Protein AF-A0A0P7XBF6-F1 (afdb_monomer)

Sequence (104 aa):
MYDLGLAAENCADVGATAGCHRCAEDSFLCAWSGTCLPRDKLCDGTTDCPDGLDELADKCNKTRPAPYVCPDSEFMCRSGQCIPHSWRCDHTKDCADGSDEEDC

Structure (mmCIF, N/CA/C/O backbone):
data_AF-A0A0P7XBF6-F1
#
_entry.id   AF-A0A0P7XBF6-F1
#
loop_
_atom_site.group_PDB
_atom_site.id
_atom_site.type_symbol
_atom_site.label_atom_id
_atom_site.label_alt_id
_atom_site.label_comp_id
_atom_site.label_asym_id
_atom_site.label_entity_id
_atom_site.label_seq_id
_atom_site.pdbx_PDB_ins_code
_atom_site.Cartn_x
_atom_site.Cartn_y
_atom_site.Cartn_z
_atom_site.occupancy
_atom_site.B_iso_or_equiv
_atom_site.auth_seq_id
_atom_site.auth_comp_id
_atom_site.auth_asym_id
_atom_site.auth_atom_id
_atom_site.pdbx_PDB_model_num
ATOM 1 N N . MET A 1 1 ? 6.480 22.537 -40.955 1.00 54.91 1 MET A N 1
ATOM 2 C CA . MET A 1 1 ? 6.202 21.385 -41.838 1.00 54.91 1 MET A CA 1
ATOM 3 C C . MET A 1 1 ? 7.371 20.427 -41.628 1.00 54.91 1 MET A C 1
ATOM 5 O O . MET A 1 1 ? 8.398 20.641 -42.247 1.00 54.91 1 MET A O 1
ATOM 9 N N . TYR A 1 2 ? 7.397 19.497 -40.677 1.00 43.06 2 TYR A N 1
ATOM 10 C CA . TYR A 1 2 ? 6.369 18.715 -39.970 1.00 43.06 2 TYR A CA 1
ATOM 11 C C . TYR A 1 2 ? 6.985 18.231 -38.638 1.00 43.06 2 TYR A C 1
ATOM 13 O O . TYR A 1 2 ? 8.200 18.248 -38.473 1.00 43.06 2 TYR A O 1
ATOM 21 N N . ASP A 1 3 ? 6.109 17.876 -37.714 1.00 45.88 3 ASP A N 1
ATOM 22 C CA . ASP A 1 3 ? 6.221 17.909 -36.254 1.00 45.88 3 ASP A CA 1
ATOM 23 C C . ASP A 1 3 ? 6.663 16.555 -35.631 1.00 45.88 3 ASP A C 1
ATOM 25 O O . ASP A 1 3 ? 6.643 15.534 -36.320 1.00 45.88 3 ASP A O 1
ATOM 29 N N . LEU A 1 4 ? 6.962 16.587 -34.323 1.00 47.84 4 LEU A N 1
ATOM 30 C CA . LEU A 1 4 ? 6.670 15.591 -33.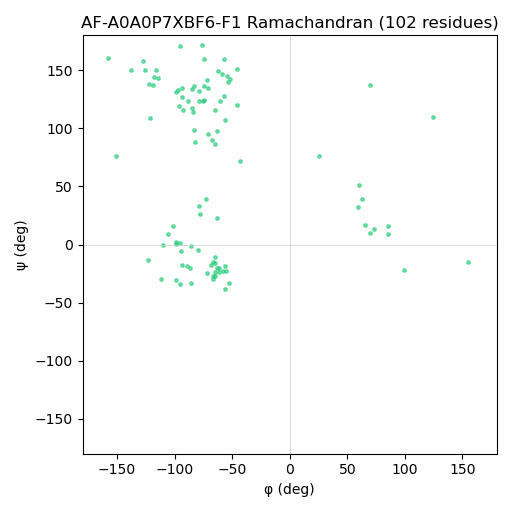269 1.00 47.84 4 LEU A CA 1
ATOM 31 C C . LEU A 1 4 ? 7.852 15.050 -32.451 1.00 47.84 4 LEU A C 1
ATOM 33 O O . LEU A 1 4 ? 8.686 14.268 -32.905 1.00 47.84 4 LEU A O 1
ATOM 37 N N . GLY A 1 5 ? 7.854 15.489 -31.189 1.00 52.62 5 GLY A N 1
ATOM 38 C CA . GLY A 1 5 ? 8.752 15.081 -30.125 1.00 52.62 5 GLY A CA 1
ATOM 39 C C . GLY A 1 5 ? 8.444 13.715 -29.517 1.00 52.62 5 GLY A C 1
ATOM 40 O O . GLY A 1 5 ? 7.424 13.091 -29.785 1.00 52.62 5 GLY A O 1
ATOM 41 N N . LEU A 1 6 ? 9.372 13.288 -28.666 1.00 49.16 6 LEU A N 1
ATOM 42 C CA . LEU A 1 6 ? 9.233 12.188 -27.718 1.00 49.16 6 LEU A CA 1
ATOM 43 C C . LEU A 1 6 ? 10.146 12.507 -26.531 1.00 49.16 6 LEU A C 1
ATOM 45 O O . LEU A 1 6 ? 11.253 11.987 -26.400 1.00 49.16 6 LEU A O 1
ATOM 49 N N . ALA A 1 7 ? 9.691 13.435 -25.692 1.00 41.41 7 ALA A N 1
ATOM 50 C CA . ALA A 1 7 ? 10.068 13.411 -24.291 1.00 41.41 7 ALA A CA 1
ATOM 51 C C . ALA A 1 7 ? 9.090 12.455 -23.601 1.00 41.41 7 ALA A C 1
ATOM 53 O O . ALA A 1 7 ? 7.893 12.487 -23.872 1.00 41.41 7 ALA A O 1
ATOM 54 N N . ALA A 1 8 ? 9.612 11.558 -22.771 1.00 48.16 8 ALA A N 1
ATOM 55 C CA . ALA A 1 8 ? 8.820 10.650 -21.959 1.00 48.16 8 ALA A CA 1
ATOM 56 C C . ALA A 1 8 ? 7.970 11.461 -20.967 1.00 48.16 8 ALA A C 1
ATOM 58 O O . ALA A 1 8 ? 8.459 11.903 -19.929 1.00 48.16 8 ALA A O 1
ATOM 59 N N . GLU A 1 9 ? 6.710 11.699 -21.312 1.00 45.78 9 GLU A N 1
ATOM 60 C CA . GLU A 1 9 ? 5.757 12.407 -20.464 1.00 45.78 9 GLU A CA 1
ATOM 61 C C . GLU A 1 9 ? 4.928 11.377 -19.684 1.00 45.78 9 GLU A C 1
ATOM 63 O O . GLU A 1 9 ? 4.268 10.507 -20.252 1.00 45.78 9 GLU A O 1
ATOM 68 N N . ASN A 1 10 ? 5.025 11.438 -18.353 1.00 47.53 10 ASN A N 1
ATOM 69 C CA . ASN A 1 10 ? 4.352 10.537 -17.419 1.00 47.53 10 ASN A CA 1
ATOM 70 C C . ASN A 1 10 ? 2.821 10.547 -17.628 1.00 47.53 10 ASN A C 1
ATOM 72 O O . ASN A 1 10 ? 2.199 11.603 -17.522 1.00 47.53 10 ASN A O 1
ATOM 76 N N . CYS A 1 11 ? 2.199 9.365 -17.792 1.00 52.47 11 CYS A N 1
ATOM 77 C CA . CYS A 1 11 ? 0.734 9.139 -17.874 1.00 52.47 11 CYS A CA 1
ATOM 78 C C . CYS A 1 11 ? -0.054 9.524 -16.587 1.00 52.47 11 CYS A C 1
ATOM 80 O O . CYS A 1 11 ? -1.146 9.010 -16.354 1.00 52.47 11 CYS A O 1
ATOM 82 N N . ALA A 1 12 ? 0.475 10.401 -15.731 1.00 50.81 12 ALA A N 1
ATOM 83 C CA . ALA A 1 12 ? -0.196 10.870 -14.521 1.00 50.81 12 ALA A CA 1
ATOM 84 C C . ALA A 1 12 ? -0.986 12.179 -14.715 1.00 50.81 12 ALA A C 1
ATOM 86 O O . ALA A 1 12 ? -1.841 12.462 -13.883 1.00 50.81 12 ALA A O 1
ATOM 87 N N . ASP A 1 13 ? -0.741 12.955 -15.784 1.00 49.16 13 ASP A N 1
ATOM 88 C CA . ASP A 1 13 ? -1.218 14.355 -15.831 1.00 49.16 13 ASP A CA 1
ATOM 89 C C . ASP A 1 13 ? -2.118 14.737 -17.020 1.00 49.16 13 ASP A C 1
ATOM 91 O O . ASP A 1 13 ? -2.790 15.762 -16.975 1.00 49.16 13 ASP A O 1
ATOM 95 N N . VAL A 1 14 ? -2.218 13.931 -18.082 1.00 49.31 14 VAL A N 1
ATOM 96 C CA . VAL A 1 14 ? -3.012 14.322 -19.262 1.00 49.31 14 VAL A CA 1
ATOM 97 C C . VAL A 1 14 ? -4.106 13.305 -19.527 1.00 49.31 14 VAL A C 1
ATOM 99 O O . VAL A 1 14 ? -3.859 12.174 -19.945 1.00 49.31 14 VAL A O 1
ATOM 102 N N . GLY A 1 15 ? -5.342 13.730 -19.263 1.00 52.28 15 GLY A N 1
ATOM 103 C CA . GLY A 1 15 ? -6.549 12.974 -19.554 1.00 52.28 15 GLY A CA 1
ATOM 104 C C . GLY A 1 15 ? -6.517 12.385 -20.963 1.00 52.28 15 GLY A C 1
ATOM 105 O O . GLY A 1 15 ? -6.415 13.111 -21.946 1.00 52.28 15 GLY A O 1
ATOM 106 N N . ALA A 1 16 ? -6.598 11.054 -21.011 1.00 54.88 16 ALA A N 1
ATOM 107 C CA . ALA A 1 16 ? -7.017 10.231 -22.141 1.00 54.88 16 ALA A CA 1
ATOM 108 C C . ALA A 1 16 ? -6.818 10.861 -23.536 1.00 54.88 16 ALA A C 1
ATOM 110 O O . ALA A 1 16 ? -7.784 11.257 -24.187 1.00 54.88 16 ALA A O 1
ATOM 111 N N . THR A 1 17 ? -5.584 10.887 -24.040 1.00 47.22 17 THR A N 1
ATOM 112 C CA . THR A 1 17 ? -5.341 10.996 -25.487 1.00 47.22 17 THR A CA 1
ATOM 113 C C . THR A 1 17 ? -4.600 9.760 -25.994 1.00 47.22 17 THR A C 1
ATOM 115 O O . THR A 1 17 ? -3.862 9.097 -25.265 1.00 47.22 17 THR A O 1
ATOM 118 N N . ALA A 1 18 ? -4.951 9.366 -27.218 1.00 53.56 18 ALA A N 1
ATOM 119 C CA . ALA A 1 18 ? -4.685 8.065 -27.817 1.00 53.56 18 ALA A CA 1
ATOM 120 C C . ALA A 1 18 ? -3.184 7.720 -27.829 1.00 53.56 18 ALA A C 1
ATOM 122 O O . ALA A 1 18 ? -2.422 8.284 -28.607 1.00 53.56 18 ALA A O 1
ATOM 123 N N . GLY A 1 19 ?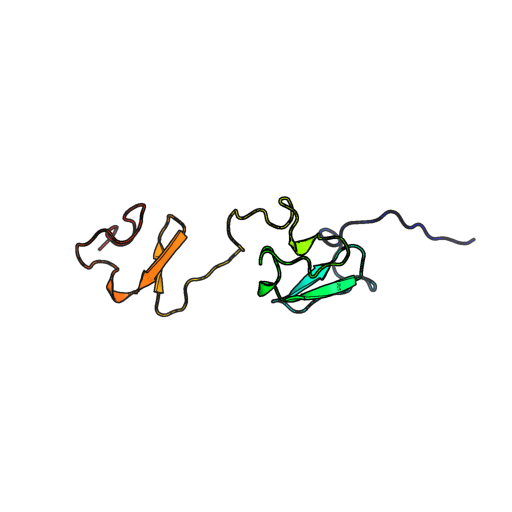 -2.780 6.786 -26.960 1.00 50.34 19 GLY A N 1
ATOM 124 C CA . GLY A 1 19 ? -1.391 6.332 -26.831 1.00 50.34 19 GLY A CA 1
ATOM 125 C C . GLY A 1 19 ? -1.018 5.753 -25.462 1.00 50.34 19 GLY A C 1
ATOM 126 O O . GLY A 1 19 ? -0.010 5.065 -25.362 1.00 50.34 19 GLY A O 1
ATOM 127 N N . CYS A 1 20 ? -1.825 5.967 -24.414 1.00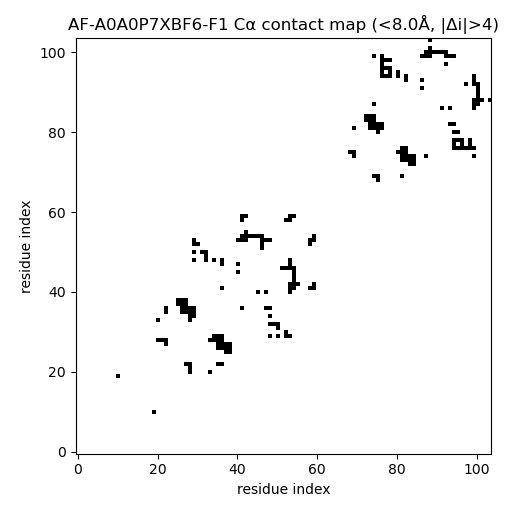 50.22 20 CYS A N 1
ATOM 128 C CA . CYS A 1 20 ? -1.563 5.369 -23.100 1.00 50.22 20 CYS A CA 1
ATOM 129 C C . CYS A 1 20 ? -2.124 3.933 -23.051 1.00 50.22 20 CYS A C 1
ATOM 131 O O . CYS A 1 20 ? -3.336 3.715 -23.139 1.00 50.22 20 CYS A O 1
ATOM 133 N N . HIS A 1 21 ? -1.230 2.949 -22.944 1.00 54.88 21 HIS A N 1
ATOM 134 C CA . HIS A 1 21 ? -1.569 1.538 -22.779 1.00 54.88 21 HIS A CA 1
ATOM 135 C C . HIS A 1 21 ? -2.127 1.336 -21.362 1.00 54.88 21 HIS A C 1
ATOM 137 O O . HIS A 1 21 ? -1.380 1.257 -20.390 1.00 54.88 21 HIS A O 1
ATOM 143 N N . ARG A 1 22 ? -3.457 1.372 -21.219 1.00 55.88 22 ARG A N 1
ATOM 144 C CA . ARG A 1 22 ? -4.126 1.210 -19.922 1.00 55.88 22 ARG A CA 1
ATOM 145 C C . ARG A 1 22 ? -4.298 -0.274 -19.628 1.00 55.88 22 ARG A C 1
ATOM 147 O O . ARG A 1 22 ? -5.002 -0.967 -20.357 1.00 55.88 22 ARG A O 1
ATOM 154 N N . CYS A 1 23 ? -3.671 -0.725 -18.552 1.00 65.62 23 CYS A N 1
ATOM 155 C CA . CYS A 1 23 ? -3.939 -2.028 -17.962 1.00 65.62 23 CYS A CA 1
ATOM 156 C C . CYS A 1 23 ? -5.289 -1.996 -17.209 1.00 65.62 23 CYS A C 1
ATOM 158 O O . CYS A 1 23 ? -5.803 -0.915 -16.904 1.00 65.62 23 CYS A O 1
ATOM 160 N N . ALA A 1 24 ? -5.893 -3.163 -16.970 1.00 67.44 24 ALA A N 1
ATOM 161 C CA . ALA A 1 24 ? -7.114 -3.308 -16.172 1.00 67.44 24 ALA A CA 1
ATOM 162 C C . ALA A 1 24 ? -6.933 -2.739 -14.749 1.00 67.44 24 ALA A C 1
ATOM 164 O O . ALA A 1 24 ? -5.801 -2.592 -14.289 1.00 67.44 24 ALA A O 1
ATOM 165 N N . GLU A 1 25 ? -8.028 -2.413 -14.052 1.00 62.53 25 GLU A N 1
ATOM 166 C CA . GLU A 1 25 ? -7.998 -1.729 -12.740 1.00 62.53 25 GLU A CA 1
ATOM 167 C C . GLU A 1 25 ? -7.153 -2.455 -11.669 1.00 62.53 25 GLU A C 1
ATOM 169 O O . GLU A 1 25 ? -6.626 -1.830 -10.749 1.00 62.53 25 GLU A O 1
ATOM 174 N N . ASP A 1 26 ? -6.953 -3.759 -11.829 1.00 65.25 26 ASP A N 1
ATOM 175 C CA . ASP A 1 26 ? -6.176 -4.667 -10.988 1.00 65.25 26 ASP A CA 1
ATOM 176 C C . ASP A 1 26 ? -4.783 -5.004 -11.553 1.00 65.25 26 ASP A C 1
ATOM 178 O O . ASP A 1 26 ? -4.128 -5.938 -11.092 1.00 65.25 26 ASP A O 1
ATOM 182 N N . SER A 1 27 ? -4.284 -4.233 -12.521 1.00 71.88 27 SER A N 1
ATOM 183 C CA . SER A 1 27 ? -2.993 -4.470 -13.176 1.00 71.88 27 SER A CA 1
ATOM 184 C C . SER A 1 27 ? -2.189 -3.184 -13.382 1.00 71.88 27 SER A C 1
ATOM 186 O O . SER A 1 27 ? -2.731 -2.086 -13.505 1.00 71.88 27 SER A O 1
ATOM 188 N N . PHE A 1 28 ? -0.866 -3.306 -13.379 1.00 75.44 28 PHE A N 1
ATOM 189 C CA . PHE A 1 28 ? 0.082 -2.214 -13.550 1.00 75.44 28 PHE A CA 1
ATOM 190 C C . PHE A 1 28 ? 0.901 -2.408 -14.826 1.00 75.44 28 PHE A C 1
ATOM 192 O O . PHE A 1 28 ? 1.141 -3.527 -15.274 1.00 75.44 28 PHE A O 1
ATOM 199 N N . LEU A 1 29 ? 1.319 -1.295 -15.420 1.00 76.44 29 LEU A N 1
ATOM 200 C CA . LEU A 1 29 ? 2.112 -1.286 -16.642 1.00 76.44 29 LEU A CA 1
ATOM 201 C C . LEU A 1 29 ? 3.602 -1.222 -16.294 1.00 76.44 29 LEU A C 1
ATOM 203 O O . LEU A 1 29 ? 4.036 -0.290 -15.609 1.00 76.44 29 LEU A O 1
ATOM 207 N N . CYS A 1 30 ? 4.399 -2.142 -16.830 1.00 82.44 30 CYS A N 1
ATOM 208 C CA . CYS A 1 30 ? 5.848 -1.989 -16.879 1.00 82.44 30 CYS A CA 1
ATOM 209 C C . CYS A 1 30 ? 6.182 -0.790 -17.788 1.00 82.44 30 CYS A C 1
ATOM 211 O O . CYS A 1 30 ? 5.881 -0.801 -18.985 1.00 82.44 30 CYS A O 1
ATOM 213 N N . ALA A 1 31 ? 6.782 0.263 -17.225 1.00 72.44 31 ALA A N 1
ATOM 214 C CA . ALA A 1 31 ? 6.861 1.582 -17.864 1.00 72.44 31 ALA A CA 1
ATOM 215 C C . ALA A 1 31 ? 7.630 1.608 -19.200 1.00 72.44 31 ALA A C 1
ATOM 217 O O . ALA A 1 31 ? 7.391 2.496 -20.014 1.00 72.44 31 ALA A O 1
ATOM 218 N N . TRP A 1 32 ? 8.527 0.647 -19.434 1.00 63.16 32 TRP A N 1
ATOM 219 C CA . TRP A 1 32 ? 9.374 0.602 -20.631 1.00 63.16 32 TRP A CA 1
ATOM 220 C C . TRP A 1 32 ? 9.045 -0.552 -21.573 1.00 63.16 32 TRP A C 1
ATOM 222 O O . TRP A 1 32 ? 9.231 -0.427 -22.781 1.00 63.16 32 TRP A O 1
ATOM 232 N N . SER A 1 33 ? 8.548 -1.672 -21.046 1.00 70.12 33 SER A N 1
ATOM 233 C CA . SER A 1 33 ? 8.184 -2.833 -21.863 1.00 70.12 33 SER A CA 1
ATOM 234 C C . SER A 1 33 ? 6.739 -2.792 -22.355 1.00 70.12 33 SER A C 1
ATOM 236 O O . SER A 1 33 ? 6.405 -3.489 -23.309 1.00 70.12 33 SER A O 1
ATOM 238 N N . GLY A 1 34 ? 5.881 -1.975 -21.731 1.00 71.56 34 GLY A N 1
ATOM 239 C CA . GLY A 1 34 ? 4.462 -1.897 -22.071 1.00 71.56 34 GLY A CA 1
ATOM 240 C C . GLY A 1 34 ? 3.665 -3.146 -21.676 1.00 71.56 34 GLY A C 1
ATOM 241 O O . GLY A 1 34 ? 2.508 -3.273 -22.070 1.00 71.56 34 GLY A O 1
ATOM 242 N N . THR A 1 35 ? 4.258 -4.065 -20.909 1.00 78.88 35 THR A N 1
ATOM 243 C CA . THR A 1 35 ? 3.582 -5.268 -20.411 1.00 78.88 35 THR A CA 1
ATOM 244 C C . THR A 1 35 ? 2.698 -4.922 -19.218 1.00 78.88 35 THR A C 1
ATOM 246 O O . THR A 1 35 ? 3.144 -4.256 -18.285 1.00 78.88 35 THR A O 1
ATOM 249 N N . CYS A 1 36 ? 1.453 -5.395 -19.237 1.00 81.44 36 CYS A N 1
ATOM 250 C CA . CYS A 1 36 ? 0.546 -5.316 -18.098 1.00 81.44 36 CYS A CA 1
ATOM 251 C C . CYS A 1 36 ? 0.722 -6.538 -17.200 1.00 81.44 36 CYS A C 1
ATOM 253 O O . CYS A 1 36 ? 0.549 -7.670 -17.652 1.00 81.44 36 CYS A O 1
ATOM 255 N N . LEU A 1 37 ? 1.022 -6.302 -15.932 1.00 78.81 37 LEU A N 1
ATOM 256 C CA . LEU A 1 37 ? 1.139 -7.327 -14.907 1.00 78.81 37 LEU A CA 1
ATOM 257 C C . LEU A 1 37 ? 0.036 -7.136 -13.861 1.00 78.81 37 LEU A C 1
ATOM 259 O O . LEU A 1 37 ? -0.315 -5.997 -13.555 1.00 78.81 37 LEU A O 1
ATOM 263 N N . PRO A 1 38 ? -0.542 -8.211 -13.307 1.00 81.06 38 PRO A N 1
ATOM 264 C CA . PRO A 1 38 ? -1.497 -8.083 -12.214 1.00 81.06 38 PRO A CA 1
ATOM 265 C C . PRO A 1 38 ? -0.828 -7.450 -10.994 1.00 81.06 38 PRO A C 1
ATOM 267 O O . PRO A 1 38 ? 0.360 -7.648 -10.759 1.00 81.06 38 PRO A O 1
ATOM 270 N N . ARG A 1 39 ? -1.588 -6.709 -10.186 1.00 73.94 39 ARG A N 1
ATOM 271 C CA . ARG A 1 39 ? -1.082 -6.064 -8.962 1.00 73.94 39 ARG A CA 1
ATOM 272 C C . ARG A 1 39 ? -0.477 -7.052 -7.965 1.00 73.94 39 ARG A C 1
ATOM 274 O O . ARG A 1 39 ? 0.375 -6.642 -7.190 1.00 73.94 39 ARG A O 1
ATOM 281 N N . ASP A 1 40 ? -0.860 -8.323 -8.031 1.00 76.75 40 ASP A N 1
ATOM 282 C CA . ASP A 1 40 ? -0.276 -9.407 -7.232 1.00 76.75 40 ASP A CA 1
ATOM 283 C C . ASP A 1 40 ? 1.184 -9.716 -7.588 1.00 76.75 40 ASP A C 1
ATOM 285 O O . ASP A 1 40 ? 1.855 -10.392 -6.820 1.00 76.75 40 ASP A O 1
ATOM 289 N N . LYS A 1 41 ? 1.664 -9.228 -8.740 1.00 84.44 41 LYS A N 1
ATOM 290 C CA . LYS A 1 41 ? 3.067 -9.300 -9.172 1.00 84.44 41 LYS A CA 1
ATOM 291 C C . LYS A 1 41 ? 3.865 -8.039 -8.834 1.00 84.44 41 LYS A C 1
ATOM 293 O O . LYS A 1 41 ? 5.030 -7.940 -9.178 1.00 84.44 41 LYS A O 1
ATOM 298 N N . LEU A 1 42 ? 3.251 -7.042 -8.190 1.00 82.69 42 LEU A N 1
ATOM 299 C CA . LEU A 1 42 ? 4.020 -5.947 -7.597 1.00 82.69 42 LEU A CA 1
ATOM 300 C C . LEU A 1 42 ? 4.612 -6.431 -6.285 1.00 82.69 42 LEU A C 1
ATOM 302 O O . LEU A 1 42 ? 3.863 -6.756 -5.360 1.00 82.69 42 LEU A O 1
ATOM 306 N N . CYS A 1 43 ? 5.933 -6.337 -6.157 1.00 81.62 43 CYS A N 1
ATOM 307 C CA . CYS A 1 43 ? 6.632 -6.601 -4.902 1.00 81.62 43 CYS A CA 1
ATOM 308 C C . CYS A 1 43 ? 6.405 -8.017 -4.372 1.00 81.62 43 CYS A C 1
ATOM 310 O O . CYS A 1 43 ? 6.342 -8.213 -3.148 1.00 81.62 43 CYS A O 1
ATOM 312 N N . ASP A 1 44 ? 6.228 -8.973 -5.279 1.00 82.44 44 ASP A N 1
ATOM 313 C CA . ASP A 1 44 ? 6.006 -10.378 -4.963 1.00 82.44 44 ASP A CA 1
ATOM 314 C C . ASP A 1 44 ? 7.330 -11.140 -4.774 1.00 82.44 44 ASP A C 1
ATOM 316 O O . ASP A 1 44 ? 7.343 -12.310 -4.383 1.00 82.44 44 ASP A O 1
ATOM 320 N N . GLY A 1 45 ? 8.453 -10.438 -4.953 1.00 79.44 45 GLY A N 1
ATOM 321 C CA . GLY A 1 45 ? 9.803 -10.957 -4.815 1.00 79.44 45 GLY A CA 1
ATOM 322 C C . GLY A 1 45 ? 10.313 -11.619 -6.089 1.00 79.44 45 GLY A C 1
ATOM 323 O O . GLY A 1 45 ? 11.377 -12.247 -6.054 1.00 79.44 45 GLY A O 1
ATOM 324 N N . THR A 1 46 ? 9.585 -11.498 -7.200 1.00 85.25 46 THR A N 1
ATOM 325 C CA . THR A 1 46 ? 9.979 -12.006 -8.507 1.00 85.25 46 THR A CA 1
ATOM 326 C C . THR A 1 46 ? 10.029 -10.883 -9.530 1.00 85.25 46 THR A C 1
ATOM 328 O O . THR A 1 46 ? 9.202 -9.992 -9.565 1.00 85.25 46 THR A O 1
ATOM 331 N N . THR A 1 47 ? 11.066 -10.901 -10.363 1.00 89.06 47 THR A N 1
ATOM 332 C CA . THR A 1 47 ? 11.215 -9.933 -11.450 1.00 89.06 47 THR A CA 1
ATOM 333 C C . THR A 1 47 ? 10.378 -10.396 -12.639 1.00 89.06 47 THR A C 1
ATOM 335 O O . THR A 1 47 ? 10.867 -11.134 -13.497 1.00 89.06 47 THR A O 1
ATOM 338 N N . ASP A 1 48 ? 9.110 -10.002 -12.666 1.00 87.62 48 ASP A N 1
ATOM 339 C CA . ASP A 1 48 ? 8.178 -10.226 -13.769 1.00 87.62 48 ASP A CA 1
ATOM 340 C C . ASP A 1 48 ? 8.290 -9.128 -14.837 1.00 87.62 48 ASP A C 1
ATOM 342 O O . ASP A 1 48 ? 8.150 -9.408 -16.035 1.00 87.62 48 ASP A O 1
ATOM 346 N N . CYS A 1 49 ? 8.587 -7.880 -14.453 1.00 86.44 49 CYS A N 1
ATOM 347 C CA . CYS A 1 49 ? 8.968 -6.861 -15.428 1.00 86.44 49 CYS A CA 1
ATOM 348 C C . CYS A 1 49 ? 10.411 -7.117 -15.908 1.00 86.44 49 CYS A C 1
ATOM 350 O O . CYS A 1 49 ? 11.312 -7.327 -15.099 1.00 86.44 49 CYS A O 1
ATOM 352 N N . PRO A 1 50 ? 10.702 -7.013 -17.217 1.00 83.19 50 PRO A N 1
ATOM 353 C CA . PRO A 1 50 ? 12.054 -7.225 -17.751 1.00 83.19 50 PRO A CA 1
ATOM 354 C C . PRO A 1 50 ? 13.089 -6.210 -17.233 1.00 83.19 50 PRO A C 1
ATOM 356 O O . PRO A 1 50 ? 14.291 -6.457 -17.290 1.00 83.19 50 PRO A O 1
ATOM 359 N N . ASP A 1 51 ? 12.622 -5.067 -16.741 1.00 79.44 51 ASP A N 1
ATOM 360 C CA . ASP A 1 51 ? 13.377 -3.992 -16.107 1.00 79.44 51 ASP A CA 1
ATOM 361 C C . ASP A 1 51 ? 13.338 -4.037 -14.566 1.00 79.44 51 ASP A C 1
ATOM 363 O O . ASP A 1 51 ? 13.945 -3.184 -13.921 1.00 79.44 51 ASP A O 1
ATOM 367 N N . GLY A 1 52 ? 12.651 -5.018 -13.965 1.00 81.75 52 GLY A N 1
ATOM 368 C CA . GLY A 1 52 ? 12.515 -5.162 -12.508 1.00 81.75 52 GLY A CA 1
ATOM 369 C C . GLY A 1 52 ? 11.735 -4.041 -11.835 1.00 81.75 52 GLY A C 1
ATOM 370 O O . GLY A 1 52 ? 11.844 -3.846 -10.627 1.00 81.75 52 GLY A O 1
ATOM 371 N N . LEU A 1 53 ? 10.976 -3.271 -12.620 1.00 80.62 53 LEU A N 1
ATOM 372 C CA . LEU A 1 53 ? 10.244 -2.094 -12.160 1.00 80.62 53 LEU A CA 1
ATOM 373 C C . LEU A 1 53 ? 9.133 -2.450 -11.159 1.00 80.62 53 LEU A C 1
ATOM 375 O O . LEU A 1 53 ? 8.787 -1.644 -10.301 1.00 80.62 53 LEU A O 1
ATOM 379 N N . ASP A 1 54 ? 8.614 -3.664 -11.261 1.00 81.12 54 ASP A N 1
ATOM 380 C CA . ASP A 1 54 ? 7.687 -4.315 -10.341 1.00 81.12 54 ASP A CA 1
ATOM 381 C C . ASP A 1 54 ? 8.267 -4.595 -8.948 1.00 81.12 54 ASP A C 1
ATOM 383 O O . ASP A 1 54 ? 7.514 -4.633 -7.978 1.00 81.12 54 ASP A O 1
ATOM 387 N N . GLU A 1 55 ? 9.592 -4.699 -8.836 1.00 85.56 55 GLU A N 1
ATOM 388 C CA . GLU A 1 55 ? 10.324 -4.985 -7.593 1.00 85.56 55 GLU A CA 1
ATOM 389 C C . GLU A 1 55 ? 11.136 -3.782 -7.070 1.00 85.56 55 GLU A C 1
ATOM 391 O O . GLU A 1 55 ? 11.791 -3.847 -6.025 1.00 85.56 55 GLU A O 1
ATOM 396 N N . LEU A 1 56 ? 11.111 -2.643 -7.771 1.00 83.44 56 LEU A N 1
ATOM 397 C CA . LEU A 1 56 ? 11.818 -1.433 -7.345 1.00 83.44 56 LEU A CA 1
ATOM 398 C C . LEU A 1 56 ? 11.151 -0.800 -6.126 1.00 83.44 56 LEU A C 1
ATOM 400 O O . LEU A 1 56 ? 9.949 -0.562 -6.128 1.00 83.44 56 LEU A O 1
ATOM 404 N N . ALA A 1 57 ? 11.946 -0.398 -5.131 1.00 70.50 57 ALA A N 1
ATOM 405 C CA . ALA A 1 57 ? 11.469 0.244 -3.899 1.00 70.50 57 ALA A CA 1
ATOM 406 C C . ALA A 1 57 ? 10.557 1.468 -4.135 1.00 70.50 57 ALA A C 1
ATOM 408 O O . ALA A 1 57 ? 9.621 1.686 -3.372 1.00 70.50 57 ALA A O 1
ATOM 409 N N . ASP A 1 58 ? 10.784 2.230 -5.209 1.00 73.12 58 ASP A N 1
ATOM 410 C CA . ASP A 1 58 ? 9.969 3.400 -5.565 1.00 73.12 58 ASP A CA 1
ATOM 411 C C . ASP A 1 58 ? 8.570 3.031 -6.096 1.00 73.12 58 ASP A C 1
ATOM 413 O O . ASP A 1 58 ? 7.637 3.832 -5.998 1.00 73.12 58 ASP A O 1
ATOM 417 N N . LYS A 1 59 ? 8.402 1.822 -6.650 1.00 73.12 59 LYS A N 1
ATOM 418 C CA . LYS A 1 59 ? 7.100 1.256 -7.059 1.00 73.12 59 LYS A CA 1
ATOM 419 C C . LYS A 1 59 ? 6.494 0.370 -5.987 1.00 73.12 59 LYS A C 1
ATOM 421 O O . LYS A 1 59 ? 5.290 0.419 -5.761 1.00 73.12 59 LYS A O 1
ATOM 426 N N . CYS A 1 60 ? 7.357 -0.320 -5.259 1.00 73.56 60 CYS A N 1
ATOM 427 C CA . CYS A 1 60 ? 7.090 -1.007 -4.015 1.00 73.56 60 CYS A CA 1
ATOM 428 C C . CYS A 1 60 ? 7.022 -0.079 -2.820 1.00 73.56 60 CYS A C 1
ATOM 430 O O . CYS A 1 60 ? 7.282 -0.533 -1.709 1.00 73.56 60 CYS A O 1
ATOM 432 N N . ASN A 1 61 ? 6.683 1.198 -2.999 1.00 67.69 61 ASN A N 1
ATOM 433 C CA . ASN A 1 61 ? 6.546 2.105 -1.875 1.00 67.69 61 ASN A CA 1
ATOM 434 C C . ASN A 1 61 ? 5.322 1.660 -1.056 1.00 67.69 61 ASN A C 1
ATOM 436 O O . ASN A 1 61 ? 4.180 2.021 -1.340 1.00 67.69 61 ASN A O 1
ATOM 440 N N . LYS A 1 62 ? 5.581 0.768 -0.090 1.00 55.97 62 LYS A N 1
ATOM 441 C CA . LYS A 1 62 ? 4.626 0.003 0.721 1.00 55.97 62 LYS A CA 1
ATOM 442 C C . LYS A 1 62 ? 3.917 0.880 1.747 1.00 55.97 62 LYS A C 1
ATOM 444 O O . LYS A 1 62 ? 3.646 0.428 2.856 1.00 55.97 62 LYS A O 1
ATOM 449 N N . THR A 1 63 ? 3.540 2.106 1.414 1.00 48.03 63 THR A N 1
ATOM 450 C CA . THR A 1 63 ? 2.715 2.946 2.298 1.00 48.03 63 THR A CA 1
ATOM 451 C C . THR A 1 63 ? 1.233 2.546 2.236 1.00 48.03 63 THR A C 1
ATOM 453 O O . THR A 1 63 ? 0.345 3.366 2.430 1.00 48.03 63 THR A O 1
ATOM 456 N N . ARG A 1 64 ? 0.994 1.243 2.032 1.00 50.78 64 ARG A N 1
ATOM 457 C CA . ARG A 1 64 ? -0.223 0.541 1.611 1.00 50.78 64 ARG A CA 1
ATOM 458 C C . ARG A 1 64 ? -0.648 0.773 0.162 1.00 50.78 64 ARG A C 1
ATOM 460 O O . ARG A 1 64 ? -0.679 1.910 -0.301 1.00 50.78 64 ARG A O 1
ATOM 467 N N . PRO A 1 65 ? -1.068 -0.294 -0.542 1.00 56.69 65 PRO A N 1
ATOM 468 C CA . PRO A 1 65 ? -1.862 -0.118 -1.745 1.00 56.69 65 PRO A CA 1
ATOM 469 C C . PRO A 1 65 ? -3.155 0.611 -1.349 1.00 56.69 65 PRO A C 1
ATOM 471 O O . PRO A 1 65 ? -3.869 0.170 -0.451 1.00 56.69 65 PRO A O 1
ATOM 474 N N . ALA A 1 66 ? -3.444 1.753 -1.969 1.00 51.06 66 ALA A N 1
AT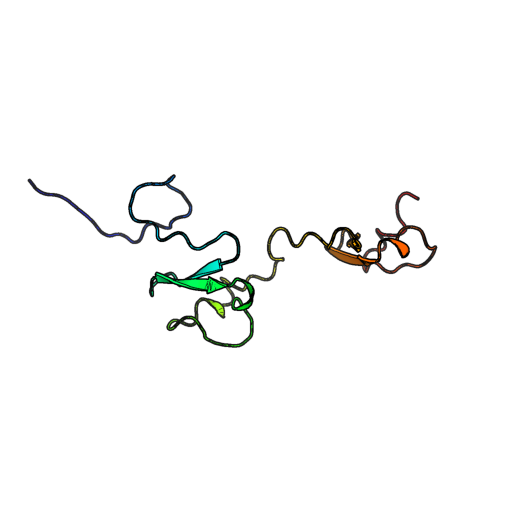OM 475 C CA . ALA A 1 66 ? -4.724 2.426 -1.786 1.00 51.06 66 ALA A CA 1
ATOM 476 C C . ALA A 1 66 ? -5.792 1.802 -2.712 1.00 51.06 66 ALA A C 1
ATOM 478 O O . ALA A 1 66 ? -5.494 1.606 -3.892 1.00 51.06 66 ALA A O 1
ATOM 479 N N . PRO A 1 67 ? -7.024 1.553 -2.229 1.00 52.16 67 PRO A N 1
ATOM 480 C CA . PRO A 1 67 ? -7.387 1.275 -0.848 1.00 52.16 67 PRO A CA 1
ATOM 481 C C . PRO A 1 67 ? -7.370 -0.246 -0.648 1.00 52.16 67 PRO A C 1
ATOM 483 O O . PRO A 1 67 ? -8.173 -0.967 -1.234 1.00 52.16 67 PRO A O 1
ATOM 486 N N . TYR A 1 68 ? -6.476 -0.762 0.191 1.00 61.03 68 TYR A N 1
ATOM 487 C CA . TYR A 1 68 ? -6.724 -2.050 0.829 1.00 61.03 68 TYR A CA 1
ATOM 488 C C . TYR A 1 68 ? -7.933 -1.853 1.737 1.00 61.03 68 TYR A C 1
ATOM 490 O O . TYR A 1 68 ? -7.782 -1.447 2.883 1.00 61.03 68 TYR A O 1
ATOM 498 N N . VAL A 1 69 ? -9.126 -2.006 1.167 1.00 65.69 69 VAL A N 1
ATOM 499 C CA . VAL A 1 69 ? -10.383 -2.121 1.894 1.00 65.69 69 VAL A CA 1
ATOM 500 C C . VAL A 1 69 ? -10.378 -3.534 2.447 1.00 65.69 69 VAL A C 1
ATOM 502 O O . VAL A 1 69 ? -10.188 -4.488 1.689 1.00 65.69 69 VAL A O 1
ATOM 505 N N . CYS A 1 70 ? -10.517 -3.665 3.764 1.00 75.56 70 CYS A N 1
ATOM 506 C CA . CYS A 1 70 ? -10.746 -4.976 4.347 1.00 75.56 70 CYS A CA 1
ATOM 507 C C . CYS A 1 70 ? -11.973 -5.601 3.658 1.00 75.56 70 CYS A C 1
ATOM 509 O O . CYS A 1 70 ? -12.892 -4.863 3.300 1.00 75.56 70 CYS A O 1
ATOM 511 N N . PRO A 1 71 ? -12.011 -6.924 3.444 1.00 77.31 71 PRO A N 1
ATOM 512 C CA . PRO A 1 71 ? -13.231 -7.609 3.027 1.00 77.31 71 PRO A CA 1
ATOM 513 C C . PRO A 1 71 ? -14.432 -7.139 3.861 1.00 77.31 71 PRO A C 1
ATOM 515 O O . PRO A 1 71 ? -14.257 -6.823 5.033 1.00 77.31 71 PRO A O 1
ATOM 518 N N . ASP A 1 72 ? -15.656 -7.154 3.325 1.00 77.38 72 ASP A N 1
ATOM 519 C CA . ASP A 1 72 ? -16.857 -6.717 4.073 1.00 77.38 72 ASP A CA 1
ATOM 520 C C . ASP A 1 72 ? -17.073 -7.474 5.405 1.00 77.38 72 ASP A C 1
ATOM 522 O O . ASP A 1 72 ? -17.797 -7.018 6.288 1.00 77.38 72 ASP A O 1
ATOM 526 N N . SER A 1 73 ? -16.446 -8.644 5.565 1.00 83.50 73 SER A N 1
ATOM 527 C CA . SER A 1 73 ? -16.434 -9.435 6.801 1.00 83.50 73 SER A CA 1
ATOM 528 C C . SER A 1 73 ? -15.440 -8.947 7.867 1.00 83.50 73 SER A C 1
ATOM 530 O O . SER A 1 73 ? -15.393 -9.504 8.966 1.00 83.50 73 SER A O 1
ATOM 532 N N . GLU A 1 74 ? -14.626 -7.947 7.552 1.00 89.75 74 GLU A N 1
ATOM 533 C CA . GLU A 1 74 ? -13.509 -7.469 8.358 1.00 89.75 74 GLU A CA 1
ATOM 534 C C . GLU A 1 74 ? -13.608 -5.959 8.628 1.00 89.75 74 GLU A C 1
ATOM 536 O O . GLU A 1 74 ? -14.140 -5.173 7.846 1.00 89.75 74 GLU A O 1
ATOM 541 N N . PHE A 1 75 ? -13.078 -5.547 9.773 1.00 87.81 75 PHE A N 1
ATOM 542 C CA . PHE A 1 75 ? -13.012 -4.181 10.240 1.00 87.81 75 PHE A CA 1
ATOM 543 C C . PHE A 1 75 ? -11.641 -3.535 9.984 1.00 87.81 75 PHE A C 1
ATOM 545 O O . PHE A 1 75 ? -10.580 -4.047 10.340 1.00 87.81 75 PHE A O 1
ATOM 552 N N . MET A 1 76 ? -11.767 -2.337 9.422 1.00 86.94 76 MET A N 1
ATOM 553 C CA . MET A 1 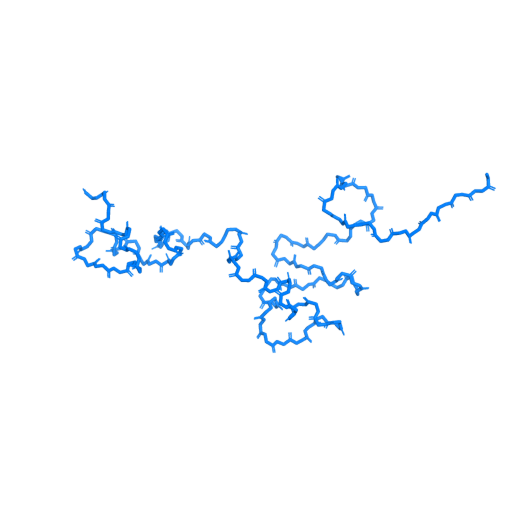76 ? -10.884 -1.177 9.353 1.00 86.94 76 MET A CA 1
ATOM 554 C C . MET A 1 76 ? -10.099 -0.673 10.575 1.00 86.94 76 MET A C 1
ATOM 556 O O . MET A 1 76 ? -10.457 0.419 11.015 1.00 86.94 76 MET A O 1
ATOM 560 N N . CYS A 1 77 ? -9.044 -1.307 11.108 1.00 88.00 77 CYS A N 1
ATOM 561 C CA . CYS A 1 77 ? -8.263 -0.638 12.170 1.00 88.00 77 CYS A CA 1
ATOM 562 C C . CYS A 1 77 ? -7.686 0.698 11.672 1.00 88.00 77 CYS A C 1
ATOM 564 O O . CYS A 1 77 ? -7.248 0.817 10.526 1.00 88.00 77 CYS A O 1
ATOM 566 N N . ARG A 1 78 ? -7.571 1.700 12.547 1.00 82.94 78 ARG A N 1
ATOM 567 C CA . ARG A 1 78 ? -6.976 3.008 12.207 1.00 82.94 78 ARG A CA 1
ATOM 568 C C . ARG A 1 78 ? -5.476 2.913 11.902 1.00 82.94 78 ARG A C 1
ATOM 570 O O . ARG A 1 78 ? -4.979 3.661 11.065 1.00 82.94 78 ARG A O 1
ATOM 577 N N . SER A 1 79 ? -4.761 1.962 12.514 1.00 79.62 79 SER A N 1
ATOM 578 C CA . SER A 1 79 ? -3.397 1.552 12.108 1.00 79.62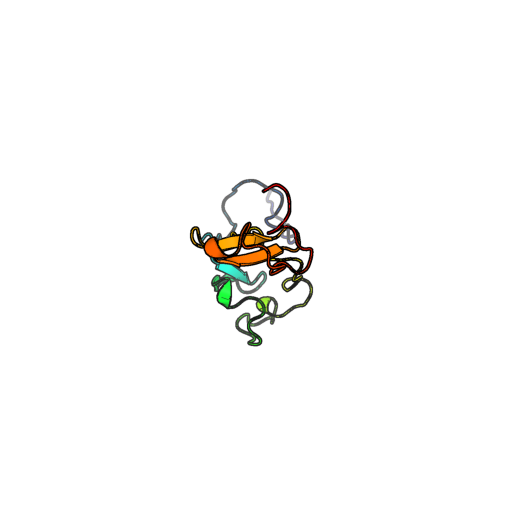 79 SER A CA 1
ATOM 579 C C . SER A 1 79 ? -3.338 0.916 10.713 1.00 79.62 79 SER A C 1
ATOM 581 O O . SER A 1 79 ? -2.261 0.704 10.154 1.00 79.62 79 SER A O 1
ATOM 583 N N . GLY A 1 80 ? -4.505 0.608 10.153 1.00 79.06 80 GLY A N 1
ATOM 584 C CA . GLY A 1 80 ? -4.725 -0.016 8.870 1.00 79.06 80 GLY A CA 1
ATOM 585 C C . GLY A 1 80 ? -5.004 -1.519 8.961 1.00 79.06 80 GLY A C 1
ATOM 586 O O . GLY A 1 80 ? -5.545 -2.085 8.012 1.00 79.06 80 GLY A O 1
ATOM 587 N N . GLN A 1 81 ? -4.619 -2.206 10.035 1.00 84.81 81 GLN A N 1
ATOM 588 C CA . GLN A 1 81 ? -4.827 -3.655 10.159 1.00 84.81 81 GLN A CA 1
ATOM 589 C C . GLN A 1 81 ? -6.295 -4.047 9.895 1.00 84.81 81 GLN A C 1
ATOM 591 O O . GLN A 1 81 ? -7.204 -3.315 10.266 1.00 84.81 81 GLN A O 1
ATOM 596 N N . CYS A 1 82 ? -6.520 -5.182 9.239 1.00 88.56 82 CYS A N 1
ATOM 597 C CA . CYS A 1 82 ? -7.857 -5.753 9.129 1.00 88.56 82 CYS A CA 1
ATOM 598 C C . CYS A 1 82 ? -8.031 -6.822 10.197 1.00 88.56 82 CYS A C 1
ATOM 600 O O . CYS A 1 82 ? -7.147 -7.659 10.387 1.00 88.56 82 CYS A O 1
ATOM 602 N N . ILE A 1 83 ? -9.155 -6.770 10.895 1.00 89.06 83 ILE A N 1
ATOM 603 C CA . ILE A 1 83 ? -9.553 -7.769 11.888 1.00 89.06 83 ILE A CA 1
ATOM 604 C C . ILE A 1 83 ? -10.965 -8.268 11.565 1.00 89.06 83 ILE A C 1
ATOM 606 O O . ILE A 1 83 ? -11.709 -7.557 10.901 1.00 89.06 83 ILE A O 1
ATOM 610 N N . PRO A 1 84 ? -11.397 -9.450 12.014 1.00 92.06 84 PRO A N 1
ATOM 611 C CA . PRO A 1 84 ? -12.791 -9.871 11.909 1.00 92.06 84 PRO A CA 1
ATOM 612 C C . PRO A 1 84 ? -13.757 -8.849 12.521 1.00 92.06 84 PRO A C 1
ATOM 614 O O . PRO A 1 84 ? -13.514 -8.330 13.606 1.00 92.06 84 PRO A O 1
ATOM 617 N N . HIS A 1 85 ? -14.908 -8.613 11.887 1.00 89.62 85 HIS A N 1
ATOM 618 C CA . HIS A 1 85 ? -15.917 -7.699 12.444 1.00 89.62 85 HIS A CA 1
ATOM 619 C C . HIS A 1 85 ? -16.456 -8.168 13.817 1.00 89.62 85 HIS A C 1
ATOM 621 O O . HIS A 1 85 ? -16.987 -7.369 14.584 1.00 89.62 85 HIS A O 1
ATOM 627 N N . SER A 1 86 ? -16.311 -9.456 14.149 1.00 90.94 86 SER A N 1
ATOM 628 C CA . SER A 1 86 ? -16.649 -10.010 15.468 1.00 90.94 86 SER A CA 1
ATOM 629 C C . SER A 1 86 ? -15.740 -9.539 16.603 1.00 90.94 86 SER A C 1
ATOM 631 O O . SER A 1 86 ? -16.113 -9.731 17.752 1.00 90.94 86 SER A O 1
ATOM 633 N N . TRP A 1 87 ? -14.565 -8.995 16.281 1.00 92.75 87 TRP A N 1
ATOM 634 C CA . TRP A 1 87 ? -13.581 -8.500 17.251 1.00 92.75 87 TRP A CA 1
ATOM 635 C C . TRP A 1 87 ? -13.729 -7.004 17.519 1.00 92.75 87 TRP A C 1
ATOM 637 O O . TRP A 1 87 ? -13.072 -6.450 18.378 1.00 92.75 87 TRP A O 1
ATOM 647 N N . ARG A 1 88 ? -14.617 -6.321 16.790 1.00 91.06 88 ARG A N 1
ATOM 648 C CA . ARG A 1 88 ? -14.953 -4.939 17.115 1.00 91.06 88 ARG A CA 1
ATOM 649 C C . ARG A 1 88 ? -15.852 -4.925 18.353 1.00 91.06 88 ARG A C 1
ATOM 651 O O . ARG A 1 88 ? -16.947 -5.494 18.293 1.00 91.06 88 ARG A O 1
ATOM 658 N N . CYS A 1 89 ? -15.450 -4.203 19.397 1.00 92.69 89 CYS A N 1
ATOM 659 C CA . CYS A 1 89 ? -16.180 -4.084 20.663 1.00 92.69 89 CYS A CA 1
ATOM 660 C C . CYS A 1 89 ? -16.327 -5.412 21.418 1.00 92.69 89 CYS A C 1
ATOM 662 O O . CYS A 1 89 ? -17.398 -5.699 21.970 1.00 92.69 89 CYS A O 1
ATOM 664 N N . ASP A 1 90 ? -15.286 -6.242 21.421 1.00 93.88 90 ASP A N 1
ATOM 665 C CA . ASP A 1 90 ? -15.299 -7.543 22.094 1.00 93.88 90 ASP A CA 1
ATOM 666 C C . ASP A 1 90 ? -14.628 -7.533 23.485 1.00 93.88 90 ASP A C 1
ATOM 668 O O . ASP A 1 90 ? -14.649 -8.546 24.195 1.00 93.88 90 ASP A O 1
ATOM 672 N N . HIS A 1 91 ? -14.160 -6.359 23.930 1.00 92.12 91 HIS A N 1
ATOM 673 C CA . HIS A 1 91 ? -13.373 -6.104 25.143 1.00 92.12 91 HIS A CA 1
ATOM 674 C C . HIS A 1 91 ? -11.913 -6.570 25.072 1.00 92.12 91 HIS A C 1
ATOM 676 O O . HIS A 1 91 ? -11.226 -6.606 26.104 1.00 92.12 91 HIS A O 1
ATOM 682 N N . THR A 1 92 ? -11.419 -6.893 23.880 1.00 92.94 92 THR A N 1
ATOM 683 C CA . THR A 1 92 ? -10.031 -7.265 23.610 1.00 92.94 92 THR A CA 1
ATOM 684 C C . THR A 1 92 ? -9.422 -6.270 22.639 1.00 92.94 92 THR A C 1
ATOM 686 O O . THR A 1 92 ? -10.035 -5.850 21.677 1.00 92.94 92 THR A O 1
ATOM 689 N N . LYS A 1 93 ? -8.177 -5.865 22.901 1.00 93.38 93 LYS A N 1
ATOM 690 C CA . LYS A 1 93 ? -7.432 -5.025 21.964 1.00 93.38 93 LYS A CA 1
ATOM 691 C C . LYS A 1 93 ? -6.795 -5.903 20.889 1.00 93.38 93 LYS A C 1
ATOM 693 O O . LYS A 1 93 ? -5.702 -6.435 21.106 1.00 93.38 93 LYS A O 1
ATOM 698 N N . ASP A 1 94 ? -7.440 -5.988 19.739 1.00 92.38 94 ASP A N 1
ATOM 699 C CA . ASP A 1 94 ? -6.977 -6.708 18.558 1.00 92.38 94 ASP A CA 1
ATOM 700 C C . ASP A 1 94 ? -6.322 -5.781 17.526 1.00 92.38 94 ASP A C 1
ATOM 702 O O . ASP A 1 94 ? -5.361 -6.183 16.857 1.00 92.38 94 ASP A O 1
ATOM 706 N N . CYS A 1 95 ? -6.737 -4.513 17.420 1.00 90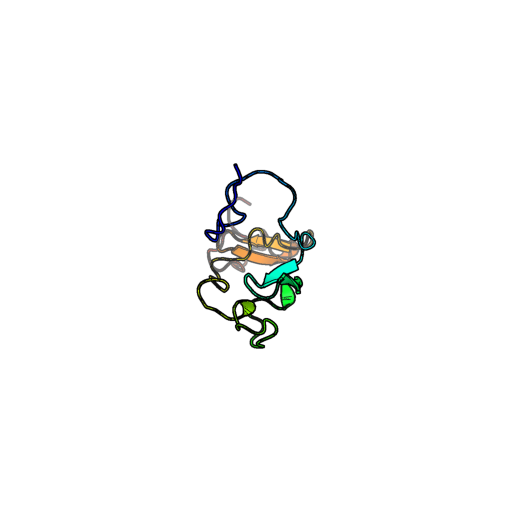.88 95 CYS A N 1
ATOM 707 C CA . CYS A 1 95 ? -5.987 -3.528 16.636 1.00 90.88 95 CYS A CA 1
ATOM 708 C C . CYS A 1 95 ? -4.684 -3.134 17.347 1.00 90.88 95 CYS A C 1
ATOM 710 O O . CYS A 1 95 ? -4.649 -2.881 18.552 1.00 90.88 95 CYS A O 1
ATOM 712 N N . ALA A 1 96 ? -3.602 -2.939 16.582 1.00 87.69 96 ALA A N 1
ATOM 713 C CA . ALA A 1 96 ? -2.318 -2.471 17.124 1.00 87.69 96 ALA A CA 1
ATOM 714 C C . ALA A 1 96 ? -2.450 -1.131 17.880 1.00 87.69 96 ALA A C 1
ATOM 716 O O . ALA A 1 96 ? -1.847 -0.910 18.935 1.00 87.69 96 ALA A O 1
ATOM 717 N N . ASP A 1 97 ? -3.288 -0.239 17.360 1.00 88.06 97 ASP A N 1
ATOM 718 C CA . ASP A 1 97 ? -3.628 1.035 17.983 1.00 88.06 97 ASP A CA 1
ATOM 719 C C . ASP A 1 97 ? -4.792 0.925 18.986 1.00 88.06 97 ASP A C 1
ATOM 721 O O . ASP A 1 97 ? -4.833 1.702 19.936 1.00 88.06 97 ASP A O 1
ATOM 725 N N . GLY A 1 98 ? -5.615 -0.124 18.908 1.00 89.12 98 GLY A N 1
ATOM 726 C CA . GLY A 1 98 ? -6.774 -0.355 19.781 1.00 89.12 98 GLY A CA 1
ATOM 727 C C . GLY A 1 98 ? -8.057 0.338 19.325 1.00 89.12 98 GLY A C 1
ATOM 728 O O . GLY A 1 98 ? -8.968 0.493 20.127 1.00 89.12 98 GLY A O 1
ATOM 729 N N . SER A 1 99 ? -8.113 0.786 18.065 1.00 92.06 99 SER A N 1
ATOM 730 C CA . SER A 1 99 ? -9.292 1.446 17.480 1.00 92.06 99 SER A CA 1
ATOM 731 C C . SER A 1 99 ? -10.525 0.558 17.349 1.00 92.06 99 SER A C 1
ATOM 733 O O . SER A 1 99 ? -11.614 1.075 17.131 1.00 92.06 99 SER A O 1
ATOM 735 N N . ASP A 1 100 ? -10.368 -0.755 17.452 1.00 92.56 100 ASP A N 1
ATOM 736 C CA . ASP A 1 100 ? -11.454 -1.730 17.532 1.00 92.56 100 ASP A CA 1
ATOM 737 C C . ASP A 1 100 ? -12.282 -1.627 18.811 1.00 92.56 100 ASP A C 1
ATOM 739 O O . ASP A 1 100 ? -13.472 -1.934 18.782 1.00 92.56 100 ASP A O 1
ATOM 743 N N . GLU A 1 101 ? -11.674 -1.130 19.886 1.00 94.75 101 GLU A N 1
ATOM 744 C CA . GLU A 1 101 ? -12.296 -0.942 21.200 1.00 94.75 101 GLU A CA 1
ATOM 745 C C . GLU A 1 101 ? -12.609 0.539 21.494 1.00 94.75 101 GLU A C 1
ATOM 747 O O . GLU A 1 101 ? -12.966 0.906 22.616 1.00 94.75 101 GLU A O 1
ATOM 752 N N . GLU A 1 102 ? -12.464 1.419 20.494 1.00 89.81 102 GLU A N 1
ATOM 753 C CA . GLU A 1 102 ? -12.857 2.829 20.578 1.00 89.81 102 GLU A CA 1
ATOM 754 C C . GLU A 1 102 ? -14.290 3.036 20.047 1.00 89.81 102 GLU A C 1
ATOM 756 O O . GLU A 1 102 ? -14.631 2.577 18.958 1.00 89.81 102 GLU A O 1
ATOM 761 N N . ASP A 1 103 ? -15.108 3.806 20.779 1.00 80.81 103 ASP A N 1
ATOM 762 C CA . ASP A 1 103 ? -16.484 4.195 20.396 1.00 80.81 103 ASP A CA 1
ATOM 763 C C . ASP A 1 103 ? -17.450 3.005 20.203 1.00 80.81 103 ASP A C 1
ATOM 765 O O . ASP A 1 103 ? -18.148 2.861 19.190 1.00 80.81 103 ASP A O 1
ATOM 769 N N . CYS A 1 104 ? -17.452 2.155 21.230 1.00 82.75 104 CYS A N 1
ATOM 770 C CA . CYS A 1 104 ? -18.497 1.200 21.578 1.00 82.75 104 CYS A CA 1
ATOM 771 C C . CYS A 1 104 ? -19.417 1.839 22.647 1.00 82.75 104 CYS A C 1
ATOM 773 O O . CYS A 1 104 ? -20.639 1.600 22.580 1.00 82.75 104 CYS A O 1
#

Nearest PDB structures (foldseek):
  7qbf-assembly1_C  TM=4.552E-01  e=1.811E-08  Homo sapiens
  7qbd-assembly2_D  TM=4.631E-01  e=8.829E-08  Homo sapiens
  5b4y-assembly1_B  TM=4.970E-01  e=5.043E-07  Homo sapiens
  8yw1-assembly1_C  TM=4.847E-01  e=3.977E-07  Homo sapiens
  8jxd-assembly1_B-2  TM=4.116E-01  e=3.413E-08  Rattus norvegicus

Secondary structure (DSSP, 8-state):
----------TTSS---TT--PPPTTEEE-TTT--EEEGGGTTSSS--STT-TTT-TTTS--S--TT----TTEEE-TTS-EEEGGGTTSSS--SSS-GGGS--

pLDDT: mean 73.26, std 15.83, range [41.41, 94.75]

Foldseek 3Di:
DDDDDDDPDDPPPDPDDPDDLDDPPQWDAPSPPRDTDGLCQQCVPDQPDPVSCSNDCVSVVPPPDPPPDPPPQWDQDPVRDTDGLCQQCPPDQPRPVSVSNPPD

Solvent-accessible surface area (backbone atoms only — not comparable to full-atom values): 6970 Å² total; per-residue (Å²): 143,84,88,86,86,84,75,92,72,71,90,83,77,65,84,90,60,97,80,73,84,76,48,58,99,66,32,44,59,34,91,85,78,71,46,65,40,52,53,80,49,48,57,63,86,51,72,79,32,98,83,32,56,34,57,31,65,88,69,44,55,77,84,56,71,85,79,77,67,50,57,95,70,32,35,77,24,82,80,60,54,67,44,54,50,81,48,48,62,62,90,50,78,79,32,96,74,32,54,36,60,52,97,119

Organism: Scleropages formosus (NCBI:txid113540)

Mean predicted aligned error: 15.7 Å

InterPro domains:
  IPR002172 Low-density lipoprotein (LDL) receptor class A repeat [PF00057] 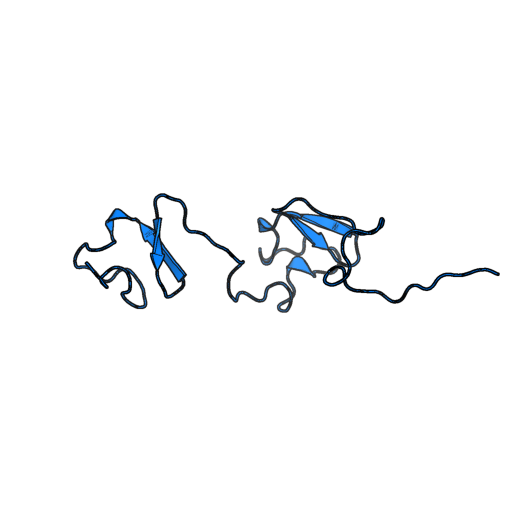(22-60)
  IPR002172 Low-density lipoprotein (LDL) receptor class A repeat [PF00057] (70-104)
  IPR002172 Low-density lipoprotein (LDL) receptor class A repeat [PR00261] (34-55)
  IPR002172 Low-density lipoprotein (LDL) receptor class A repeat [PR00261] (80-101)
  IPR002172 Low-density lipoprotein (LDL) receptor class A repeat [PS50068] (22-61)
  IPR002172 Low-density lipoprotein (LDL) receptor class A repeat [PS50068] (69-104)
  IPR002172 Low-density lipoprotein (LDL) receptor class A repeat [SM00192] (22-62)
  IPR002172 Low-density lipoprotein (LDL) receptor class A repeat [SM00192] (69-104)
  IPR002172 Low-density lipoprotein (LDL) receptor class A repeat [cd00112] (23-56)
  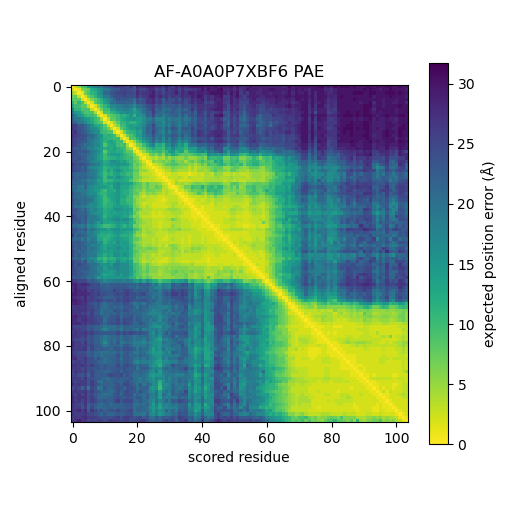IPR002172 Low-density lipoprotein (LDL) receptor class A repeat [cd00112] (70-104)
  IPR023415 Low-density lipoprotein (LDL) receptor class A, conserved site [PS01209] (82-104)
  IPR036055 LDL receptor-like superfamily [G3DSA:4.10.400.10] (19-66)
  IPR036055 LDL receptor-like superfamily [G3DSA:4.10.400.10] (67-104)
  IPR036055 LDL receptor-like superfamily [SSF57424] (22-61)
  IPR036055 LDL receptor-like superfamily [SSF57424] (66-104)
  IPR051221 Low-density lipoprotein receptor-related [PTHR22722] (20-104)

Radius of gyration: 20.08 Å; Cα contacts (8 Å, |Δi|>4): 117; chains: 1; bounding box: 32×33×67 Å